Protein AF-A0A2D7RL48-F1 (afdb_monomer_lite)

Structure (mmCIF, N/CA/C/O backbone):
data_AF-A0A2D7RL48-F1
#
_entry.id   AF-A0A2D7RL48-F1
#
loop_
_atom_site.group_PDB
_atom_site.id
_atom_site.type_symbol
_atom_site.label_atom_id
_atom_site.label_alt_id
_atom_site.label_comp_id
_atom_site.label_asym_id
_atom_site.label_entity_id
_atom_site.label_seq_id
_atom_site.pdbx_PDB_ins_code
_atom_site.Cartn_x
_atom_site.Cartn_y
_atom_site.Cartn_z
_atom_site.occupancy
_atom_site.B_iso_or_equiv
_atom_site.auth_seq_id
_atom_site.auth_comp_id
_atom_site.auth_asym_id
_atom_site.auth_atom_id
_atom_site.pdbx_PDB_model_num
ATOM 1 N N . MET A 1 1 ? 18.931 17.984 -64.117 1.00 41.91 1 MET A N 1
ATOM 2 C CA . MET A 1 1 ? 18.298 17.130 -63.090 1.00 41.91 1 MET A CA 1
ATOM 3 C C . MET A 1 1 ? 19.386 16.353 -62.370 1.00 41.91 1 MET A C 1
ATOM 5 O O . MET A 1 1 ? 19.971 15.460 -62.966 1.00 41.91 1 MET A O 1
ATOM 9 N N . ARG A 1 2 ? 19.716 16.733 -61.132 1.00 37.59 2 ARG A N 1
ATOM 10 C CA . ARG A 1 2 ? 20.594 15.953 -60.251 1.00 37.59 2 ARG A CA 1
ATOM 11 C C . ARG A 1 2 ? 19.953 15.957 -58.869 1.00 37.59 2 ARG A C 1
ATOM 13 O O . ARG A 1 2 ? 20.008 16.959 -58.167 1.00 37.59 2 ARG A O 1
ATOM 20 N N . ASN A 1 3 ? 19.263 14.864 -58.562 1.00 42.84 3 ASN A N 1
ATOM 21 C CA . ASN A 1 3 ? 18.633 14.618 -57.273 1.00 42.84 3 ASN A CA 1
ATOM 22 C C . ASN A 1 3 ? 19.726 14.487 -56.209 1.00 42.84 3 ASN A C 1
ATOM 24 O O . ASN A 1 3 ? 20.534 13.563 -56.274 1.00 42.84 3 ASN A O 1
ATOM 28 N N . ILE A 1 4 ? 19.748 15.398 -55.239 1.00 50.38 4 ILE A N 1
ATOM 29 C CA . ILE A 1 4 ? 20.440 15.196 -53.966 1.00 50.38 4 ILE A CA 1
ATOM 30 C C . ILE A 1 4 ? 19.340 14.855 -52.966 1.00 50.38 4 ILE A C 1
ATOM 32 O O . ILE A 1 4 ? 18.703 15.739 -52.401 1.00 50.38 4 ILE A O 1
ATOM 36 N N . PHE A 1 5 ? 19.071 13.559 -52.807 1.00 44.16 5 PHE A N 1
ATOM 37 C CA . PHE A 1 5 ? 18.348 13.063 -51.643 1.00 44.16 5 PHE A CA 1
ATOM 38 C C . PHE A 1 5 ? 19.302 13.187 -50.457 1.00 44.16 5 PHE A C 1
ATOM 40 O O . PHE A 1 5 ? 20.222 12.388 -50.288 1.00 44.16 5 PHE A O 1
ATOM 47 N N . LEU A 1 6 ? 19.122 14.250 -49.680 1.00 43.66 6 LEU A N 1
ATOM 48 C CA . LEU A 1 6 ? 19.771 14.415 -48.391 1.00 43.66 6 LEU A CA 1
ATOM 49 C C . LEU A 1 6 ?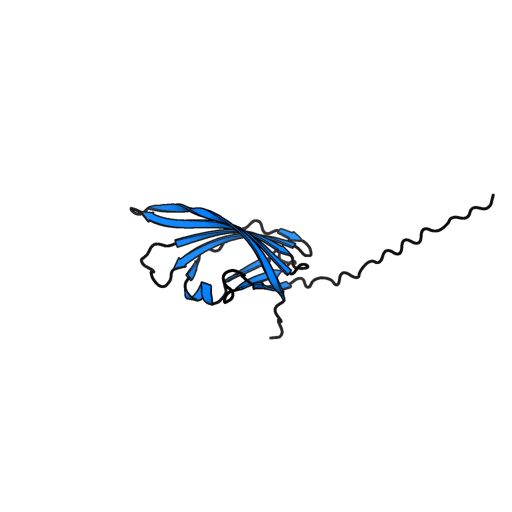 19.085 13.427 -47.443 1.00 43.66 6 LEU A C 1
ATOM 51 O O . LEU A 1 6 ? 17.960 13.648 -47.000 1.00 43.66 6 LEU A O 1
ATOM 55 N N . ALA A 1 7 ? 19.728 12.278 -47.240 1.00 52.53 7 ALA A N 1
ATOM 56 C CA . ALA A 1 7 ? 19.285 11.271 -46.295 1.00 52.53 7 ALA A CA 1
ATOM 57 C C . ALA A 1 7 ? 19.263 11.897 -44.894 1.00 52.53 7 ALA A C 1
ATOM 59 O O . ALA A 1 7 ? 20.302 12.239 -44.329 1.00 52.53 7 ALA A O 1
ATOM 60 N N . PHE A 1 8 ? 18.057 12.076 -44.362 1.00 45.56 8 PHE A N 1
ATOM 61 C CA . PHE A 1 8 ? 17.812 12.370 -42.959 1.00 45.56 8 PHE A CA 1
ATOM 62 C C . PHE A 1 8 ? 18.224 11.131 -42.156 1.00 45.56 8 PHE A C 1
ATOM 64 O O . PHE A 1 8 ? 17.429 10.222 -41.924 1.00 45.56 8 PHE A O 1
ATOM 71 N N . THR A 1 9 ? 19.494 11.055 -41.768 1.00 51.19 9 THR A N 1
ATOM 72 C CA . THR A 1 9 ? 19.952 10.060 -40.800 1.00 51.19 9 THR A CA 1
ATOM 73 C C . THR A 1 9 ? 19.482 10.520 -39.426 1.00 51.19 9 THR A C 1
ATOM 75 O O . THR A 1 9 ? 20.183 11.235 -38.713 1.00 51.19 9 THR A O 1
ATOM 78 N N . VAL A 1 10 ? 18.249 10.156 -39.075 1.00 52.69 10 VAL A N 1
ATOM 79 C CA . VAL A 1 10 ? 17.765 10.236 -37.699 1.00 52.69 10 VAL A CA 1
ATOM 80 C C . VAL A 1 10 ? 18.602 9.245 -36.896 1.00 52.69 10 VAL A C 1
ATOM 82 O O . VAL A 1 10 ? 18.417 8.034 -36.993 1.00 52.69 10 VAL A O 1
ATOM 85 N N . PHE A 1 11 ? 19.559 9.764 -36.130 1.00 44.31 11 PHE A N 1
ATOM 86 C CA . PHE A 1 11 ? 20.186 9.036 -35.033 1.00 44.31 11 PHE A CA 1
ATOM 87 C C . PHE A 1 11 ? 19.098 8.799 -33.981 1.00 44.31 11 PHE A C 1
ATOM 89 O O . PHE A 1 11 ? 18.919 9.582 -33.050 1.00 44.31 11 PHE A O 1
ATOM 96 N N . ALA A 1 12 ? 18.315 7.736 -34.165 1.00 47.66 12 ALA A N 1
ATOM 97 C CA . ALA A 1 12 ? 17.534 7.161 -33.090 1.00 47.66 12 ALA A CA 1
ATOM 98 C C . ALA A 1 12 ? 18.550 6.619 -32.085 1.00 47.66 12 ALA A C 1
ATOM 100 O O . ALA A 1 12 ? 19.078 5.517 -32.232 1.00 47.66 12 ALA A O 1
ATOM 101 N N . ILE A 1 13 ? 18.872 7.436 -31.085 1.00 49.91 13 ILE A N 1
ATOM 102 C CA . ILE A 1 13 ? 19.475 6.962 -29.850 1.00 49.91 13 ILE A CA 1
ATOM 103 C C . ILE A 1 13 ? 18.366 6.145 -29.194 1.00 49.91 13 ILE A C 1
ATOM 105 O O . ILE A 1 13 ? 17.592 6.646 -28.383 1.00 49.91 13 ILE A O 1
ATOM 109 N N . VAL A 1 14 ? 18.221 4.894 -29.630 1.00 50.47 14 VAL A N 1
ATOM 110 C CA . VAL A 1 14 ? 17.505 3.886 -28.865 1.00 50.47 14 VAL A CA 1
ATOM 111 C C . VAL A 1 14 ? 18.378 3.718 -27.635 1.00 50.47 14 VAL A C 1
ATOM 113 O O . VAL A 1 14 ? 19.355 2.972 -27.649 1.00 50.47 14 VAL A O 1
ATOM 116 N N . GLY A 1 15 ? 18.121 4.532 -26.609 1.00 50.91 15 GLY A N 1
ATOM 117 C CA . GLY A 1 15 ? 18.655 4.259 -25.292 1.00 50.91 15 GLY A CA 1
ATOM 118 C C . GLY A 1 15 ? 18.296 2.810 -25.023 1.00 50.91 15 GLY A C 1
ATOM 119 O O . GLY A 1 15 ? 17.120 2.452 -25.091 1.00 50.91 15 GLY A O 1
ATOM 120 N N . CYS A 1 16 ? 19.303 1.956 -24.842 1.00 52.44 16 CYS A N 1
ATOM 121 C CA . CYS A 1 16 ? 19.077 0.609 -24.356 1.00 52.44 16 CYS A CA 1
ATOM 122 C C . CYS A 1 16 ? 18.437 0.768 -22.979 1.00 52.44 16 CYS A C 1
ATOM 124 O O . CYS A 1 16 ? 19.147 0.872 -21.978 1.00 52.44 16 CYS A O 1
ATOM 126 N N . ASN A 1 17 ? 17.105 0.841 -22.927 1.00 58.69 17 ASN A N 1
ATOM 127 C CA . ASN A 1 17 ? 16.368 0.620 -21.703 1.00 58.69 17 ASN A CA 1
ATOM 128 C C . ASN A 1 17 ? 16.694 -0.817 -21.338 1.00 58.69 17 ASN A C 1
ATOM 130 O O . ASN A 1 17 ? 16.189 -1.767 -21.935 1.00 58.69 17 ASN A O 1
ATOM 134 N N . LYS A 1 18 ? 17.657 -0.965 -20.430 1.00 60.56 18 LYS A N 1
ATOM 135 C CA . LYS A 1 18 ? 17.937 -2.234 -19.785 1.00 60.56 18 LYS A CA 1
ATOM 136 C C . LYS A 1 18 ? 16.585 -2.722 -19.273 1.00 60.56 18 LYS A C 1
ATOM 138 O O . LYS A 1 18 ? 15.910 -1.958 -18.582 1.00 60.56 18 LYS A O 1
ATOM 143 N N . SER A 1 19 ? 16.179 -3.924 -19.679 1.00 67.19 19 SER A N 1
ATOM 144 C CA . SER A 1 19 ? 14.934 -4.517 -19.193 1.00 67.19 19 SER A CA 1
ATOM 145 C C . SER A 1 19 ? 14.926 -4.399 -17.676 1.00 67.19 19 SER A C 1
ATOM 147 O O . SER A 1 19 ? 15.915 -4.763 -17.034 1.00 67.19 19 SER A O 1
ATOM 149 N N . LEU A 1 20 ? 13.855 -3.841 -17.114 1.00 77.94 20 LEU A N 1
ATOM 150 C CA . LEU A 1 20 ? 13.647 -3.934 -15.678 1.00 77.94 20 LEU A CA 1
ATOM 151 C C . LEU A 1 20 ? 13.513 -5.418 -15.341 1.00 77.94 20 LEU A C 1
ATOM 153 O O . LEU A 1 20 ? 12.901 -6.173 -16.099 1.00 77.94 20 LEU A O 1
ATOM 157 N N . ASP A 1 21 ? 14.120 -5.836 -14.232 1.00 85.12 21 ASP A N 1
ATOM 158 C CA . ASP A 1 21 ? 13.890 -7.177 -13.702 1.00 85.12 21 ASP A CA 1
ATOM 159 C C . ASP A 1 21 ? 12.380 -7.345 -13.480 1.00 85.12 21 ASP A C 1
ATOM 161 O O . ASP A 1 21 ? 11.755 -6.384 -13.043 1.00 85.12 21 ASP A O 1
ATOM 165 N N . PRO A 1 22 ? 11.756 -8.498 -13.760 1.00 85.88 22 PRO A N 1
ATOM 166 C CA . PRO A 1 22 ? 10.312 -8.662 -13.559 1.00 85.88 22 PRO A CA 1
ATOM 167 C C . PRO A 1 22 ? 9.877 -8.493 -12.099 1.00 85.88 22 PRO A C 1
ATOM 169 O O . PRO A 1 22 ? 8.806 -7.963 -11.813 1.00 85.88 22 PRO A O 1
ATOM 172 N N . ILE A 1 23 ? 10.761 -8.858 -11.165 1.00 90.75 23 ILE A N 1
ATOM 173 C CA . ILE A 1 23 ? 10.534 -8.761 -9.723 1.00 90.75 23 ILE A CA 1
ATOM 174 C C . ILE A 1 23 ? 11.293 -7.562 -9.153 1.00 90.75 23 ILE A C 1
ATOM 176 O O . ILE A 1 23 ? 12.466 -7.352 -9.461 1.00 90.75 23 ILE A O 1
ATOM 180 N N . SER A 1 24 ? 10.649 -6.778 -8.287 1.00 90.88 24 SER A N 1
ATOM 181 C CA . SER A 1 24 ? 11.325 -5.739 -7.500 1.00 90.88 24 SER A CA 1
ATOM 182 C C . SER A 1 24 ? 10.906 -5.751 -6.039 1.00 90.88 24 SER A C 1
ATOM 184 O O . SER A 1 24 ? 9.729 -5.889 -5.731 1.00 90.88 24 SER A O 1
ATOM 186 N N . TYR A 1 25 ? 11.887 -5.532 -5.165 1.00 93.50 25 TYR A N 1
ATOM 187 C CA . TYR A 1 25 ? 11.705 -5.303 -3.735 1.00 93.50 25 TYR A CA 1
ATOM 188 C C . TYR A 1 25 ? 12.109 -3.864 -3.433 1.00 93.50 25 TYR A C 1
ATOM 190 O O . TYR A 1 25 ? 13.263 -3.477 -3.645 1.00 93.50 25 TYR A O 1
ATOM 198 N N . LEU A 1 26 ? 11.151 -3.060 -2.992 1.00 94.19 26 LEU A N 1
ATOM 199 C CA . LEU A 1 26 ? 11.304 -1.635 -2.747 1.00 94.19 26 LEU A CA 1
ATOM 200 C C . LEU A 1 26 ? 11.086 -1.346 -1.266 1.00 94.19 26 LEU A C 1
ATOM 202 O O . LEU A 1 26 ? 10.130 -1.829 -0.669 1.00 94.19 26 LEU A O 1
ATOM 206 N N . ALA A 1 27 ? 11.958 -0.528 -0.686 1.00 94.19 27 ALA A N 1
ATOM 207 C CA . ALA A 1 27 ? 11.775 0.043 0.640 1.00 94.19 27 ALA A CA 1
ATOM 208 C C . ALA A 1 27 ? 11.504 1.542 0.494 1.00 94.19 27 ALA A C 1
ATOM 210 O O . ALA A 1 27 ? 12.387 2.278 0.050 1.00 94.19 27 ALA A O 1
ATOM 211 N N . CYS A 1 28 ? 10.299 1.973 0.846 1.00 93.56 28 CYS A N 1
ATOM 212 C CA . CYS A 1 28 ? 9.795 3.331 0.683 1.00 93.56 28 CYS A CA 1
ATOM 213 C C . CYS A 1 28 ? 9.840 4.078 2.019 1.00 93.56 28 CYS A C 1
ATOM 215 O O . CYS A 1 28 ? 9.306 3.606 3.027 1.00 93.56 28 CYS A O 1
ATOM 217 N N . GLU A 1 29 ? 10.536 5.212 2.033 1.00 87.00 29 GLU A N 1
ATOM 218 C CA . GLU A 1 29 ? 10.761 6.028 3.228 1.00 87.00 29 GLU A CA 1
ATOM 219 C C . GLU A 1 29 ? 9.537 6.896 3.515 1.00 87.00 29 GLU A C 1
ATOM 221 O O . GLU A 1 29 ? 9.012 7.531 2.606 1.00 87.00 29 GLU A O 1
ATOM 226 N N . GLN A 1 30 ? 9.096 6.933 4.775 1.00 79.00 30 GLN A N 1
ATOM 227 C CA . GLN A 1 30 ? 8.015 7.806 5.225 1.00 79.00 30 GLN A CA 1
ATOM 228 C C . GLN A 1 30 ? 8.601 9.057 5.889 1.00 79.00 30 GLN A C 1
ATOM 230 O O . GLN A 1 30 ? 9.191 8.979 6.968 1.00 79.00 30 GLN A O 1
ATOM 235 N N . ASP A 1 31 ? 8.412 10.227 5.278 1.00 68.38 31 ASP A N 1
ATOM 236 C CA . ASP A 1 31 ? 9.002 11.484 5.768 1.00 68.38 31 ASP A CA 1
ATOM 237 C C . ASP A 1 31 ? 8.526 11.864 7.182 1.00 68.38 31 ASP A C 1
ATOM 239 O O . ASP A 1 31 ? 9.298 12.384 7.997 1.00 68.38 31 ASP A O 1
ATOM 243 N N . TYR A 1 32 ? 7.265 11.561 7.501 1.00 65.62 32 TYR A N 1
ATOM 244 C CA . TYR A 1 32 ? 6.639 11.874 8.790 1.00 65.62 32 TYR A CA 1
ATOM 245 C C . TYR A 1 32 ? 6.974 10.864 9.895 1.00 65.62 32 TYR A C 1
ATOM 247 O O . TYR A 1 32 ? 6.923 11.201 11.077 1.00 65.62 32 TYR A O 1
ATOM 255 N N . GLN A 1 33 ? 7.359 9.643 9.524 1.00 64.25 33 GLN A N 1
ATOM 256 C CA . GLN A 1 33 ? 7.736 8.572 10.442 1.00 64.25 33 GLN A CA 1
ATOM 257 C C . GLN A 1 33 ? 9.107 8.032 10.039 1.00 64.25 33 GLN A C 1
ATOM 259 O O . GLN A 1 33 ? 9.243 6.911 9.574 1.00 64.25 33 GLN A O 1
ATOM 264 N N . LYS A 1 34 ? 10.154 8.839 10.256 1.00 59.94 34 LYS A N 1
ATOM 265 C CA . LYS A 1 34 ? 11.539 8.545 9.825 1.00 59.94 34 LYS A CA 1
ATOM 266 C C . LYS A 1 34 ? 12.106 7.197 10.296 1.00 59.94 34 LYS A C 1
ATOM 268 O O . LYS A 1 34 ? 13.115 6.747 9.758 1.00 59.94 34 LYS A O 1
ATOM 273 N N . ALA A 1 35 ? 11.520 6.596 11.331 1.00 61.94 35 ALA A N 1
ATOM 274 C CA . ALA A 1 35 ? 11.914 5.289 11.853 1.00 61.94 35 ALA A CA 1
ATOM 275 C C . ALA A 1 35 ? 11.205 4.113 11.158 1.00 61.94 35 ALA A C 1
ATOM 277 O O . ALA A 1 35 ? 11.541 2.963 11.443 1.00 61.94 35 ALA A O 1
ATOM 278 N N . ASP A 1 36 ? 10.254 4.386 10.264 1.00 79.81 36 ASP A N 1
ATOM 279 C CA . ASP A 1 36 ? 9.410 3.384 9.636 1.00 79.81 36 ASP A CA 1
ATOM 280 C C . ASP A 1 36 ? 9.439 3.444 8.105 1.00 79.81 36 ASP A C 1
ATOM 282 O O . ASP A 1 36 ? 9.831 4.440 7.488 1.00 79.81 36 ASP A O 1
ATOM 286 N N . LYS A 1 37 ? 9.108 2.312 7.486 1.00 89.81 37 LYS A N 1
ATOM 287 C CA . LYS A 1 37 ? 9.163 2.116 6.037 1.00 89.81 37 LYS A CA 1
ATOM 288 C C . LYS A 1 37 ? 7.973 1.305 5.570 1.00 89.81 37 LYS A C 1
ATOM 290 O O . LYS A 1 37 ? 7.509 0.409 6.270 1.00 89.81 37 LYS A O 1
ATOM 295 N N . ILE A 1 38 ? 7.561 1.553 4.335 1.00 93.56 38 ILE A N 1
ATOM 296 C CA . ILE A 1 38 ? 6.674 0.648 3.611 1.00 93.56 38 ILE A CA 1
ATOM 297 C C . ILE A 1 38 ? 7.525 -0.171 2.651 1.00 93.56 38 ILE A C 1
ATOM 299 O O . ILE A 1 38 ? 8.261 0.374 1.831 1.00 93.56 38 ILE A O 1
ATOM 303 N N . TYR A 1 39 ? 7.436 -1.487 2.760 1.00 94.56 39 TYR A N 1
ATOM 304 C CA . TYR A 1 39 ? 8.081 -2.417 1.850 1.00 94.56 39 TYR A CA 1
ATOM 305 C C . TYR A 1 39 ? 7.077 -2.866 0.799 1.00 94.56 39 TYR A C 1
ATOM 307 O O . TYR A 1 39 ? 5.960 -3.261 1.132 1.00 94.56 39 TYR A O 1
ATOM 315 N N . VAL A 1 40 ? 7.482 -2.815 -0.465 1.00 96.19 40 VAL A N 1
ATOM 316 C CA . VAL A 1 40 ? 6.659 -3.244 -1.592 1.00 96.19 40 VAL A CA 1
ATOM 317 C C . VAL A 1 40 ? 7.414 -4.283 -2.398 1.00 96.19 40 VAL A C 1
ATOM 319 O O . VAL A 1 40 ? 8.539 -4.044 -2.837 1.00 96.19 40 VAL A O 1
ATOM 322 N N . MET A 1 41 ? 6.782 -5.429 -2.617 1.00 95.38 41 MET A N 1
ATOM 323 C CA . MET A 1 41 ? 7.236 -6.425 -3.577 1.00 95.38 41 MET A CA 1
ATOM 324 C C . MET A 1 41 ? 6.292 -6.415 -4.771 1.00 95.38 41 MET A C 1
ATOM 326 O O . MET A 1 41 ? 5.079 -6.435 -4.584 1.00 95.38 41 MET A O 1
ATOM 330 N N . THR A 1 42 ? 6.842 -6.376 -5.980 1.00 94.44 42 THR A N 1
ATOM 331 C CA . THR A 1 42 ? 6.066 -6.495 -7.216 1.00 94.44 42 THR A CA 1
ATOM 332 C C . THR A 1 42 ? 6.658 -7.556 -8.135 1.00 94.44 42 THR A C 1
ATOM 334 O O . THR A 1 42 ? 7.877 -7.743 -8.150 1.00 94.44 42 THR A O 1
ATOM 337 N N . ASP A 1 43 ? 5.803 -8.234 -8.901 1.00 93.75 43 ASP A N 1
ATOM 338 C CA . ASP A 1 43 ? 6.158 -9.247 -9.905 1.00 93.75 43 ASP A CA 1
ATOM 339 C C . ASP A 1 43 ? 5.295 -9.037 -11.161 1.00 93.75 43 ASP A C 1
ATOM 341 O O . ASP A 1 43 ? 4.086 -9.290 -11.142 1.00 93.75 43 ASP A O 1
ATOM 345 N N . THR A 1 44 ? 5.903 -8.499 -12.230 1.00 90.94 44 THR A N 1
ATOM 346 C CA . THR A 1 44 ? 5.179 -8.105 -13.457 1.00 90.94 44 THR A CA 1
ATOM 347 C C . THR A 1 44 ? 4.658 -9.284 -14.246 1.00 90.94 44 THR A C 1
ATOM 349 O O . THR A 1 44 ? 3.669 -9.147 -14.953 1.00 90.94 44 THR A O 1
ATOM 352 N N . ASP A 1 45 ? 5.296 -10.445 -14.119 1.00 90.94 45 ASP A N 1
ATOM 353 C CA . ASP A 1 45 ? 4.905 -11.628 -14.883 1.00 90.94 45 ASP A CA 1
ATOM 354 C C . ASP A 1 45 ? 3.633 -12.269 -14.310 1.00 90.94 45 ASP A C 1
ATOM 356 O O . ASP A 1 45 ? 2.982 -13.073 -14.979 1.00 90.94 45 ASP A O 1
ATOM 360 N N . LYS A 1 46 ? 3.289 -11.933 -13.060 1.00 92.12 46 LYS A N 1
ATOM 361 C CA . LYS A 1 46 ? 2.152 -12.503 -12.327 1.00 92.12 46 LYS A CA 1
ATOM 362 C C . LYS A 1 46 ? 1.085 -11.489 -11.935 1.00 92.12 46 LYS A C 1
ATOM 364 O O . LYS A 1 46 ? 0.161 -11.875 -11.225 1.00 92.12 46 LYS A O 1
ATOM 369 N N . ASP A 1 47 ? 1.233 -10.224 -12.330 1.00 91.94 47 ASP A N 1
ATOM 370 C CA . ASP A 1 47 ? 0.384 -9.124 -11.857 1.00 91.94 47 ASP A CA 1
ATOM 371 C C . ASP A 1 47 ? 0.237 -9.131 -10.327 1.00 91.94 47 ASP A C 1
ATOM 373 O O . ASP A 1 47 ? -0.856 -9.013 -9.771 1.00 91.94 47 ASP A O 1
ATOM 377 N N . PHE A 1 48 ? 1.356 -9.342 -9.629 1.00 94.12 48 PHE A N 1
ATOM 378 C CA . PHE A 1 48 ? 1.363 -9.531 -8.185 1.00 94.12 48 PHE A CA 1
ATOM 379 C C . PHE A 1 48 ? 2.044 -8.366 -7.475 1.00 94.12 48 PHE A C 1
ATOM 381 O O . PHE A 1 48 ? 3.117 -7.907 -7.873 1.00 94.12 48 PHE A O 1
ATOM 388 N N . VAL A 1 49 ? 1.427 -7.928 -6.379 1.00 95.38 49 VAL A N 1
ATOM 389 C CA . VAL A 1 49 ? 1.956 -6.914 -5.473 1.00 95.38 49 VAL A CA 1
ATOM 390 C C . VAL A 1 49 ? 1.700 -7.323 -4.029 1.00 95.38 49 VAL A C 1
ATOM 392 O O . VAL A 1 49 ? 0.656 -7.880 -3.698 1.00 95.38 49 VAL A O 1
ATOM 395 N N . MET A 1 50 ? 2.659 -7.024 -3.162 1.00 95.88 50 MET A N 1
ATOM 396 C CA . MET A 1 50 ? 2.538 -7.186 -1.722 1.00 95.88 50 MET A CA 1
ATOM 397 C C . MET A 1 50 ? 3.094 -5.949 -1.028 1.00 95.88 50 MET A C 1
ATOM 399 O O . MET A 1 50 ? 4.135 -5.420 -1.418 1.00 95.88 50 MET A O 1
ATOM 403 N N . VAL A 1 51 ? 2.401 -5.518 0.019 1.00 96.12 51 VAL A N 1
ATOM 404 C CA . VAL A 1 51 ? 2.741 -4.360 0.847 1.00 96.12 51 VAL A CA 1
ATOM 405 C C . VAL A 1 51 ? 2.957 -4.845 2.271 1.00 96.12 51 VAL A C 1
ATOM 407 O O . VAL A 1 51 ? 2.154 -5.611 2.798 1.00 96.12 51 VAL A O 1
ATOM 410 N N . GLN A 1 52 ? 4.032 -4.385 2.899 1.00 93.88 52 GLN A N 1
ATOM 411 C CA . GLN A 1 52 ? 4.333 -4.660 4.294 1.00 93.88 52 GLN A CA 1
ATOM 412 C C . GLN A 1 52 ? 4.738 -3.369 5.005 1.00 93.88 52 GLN A C 1
ATOM 414 O O . GLN A 1 52 ? 5.588 -2.620 4.525 1.00 93.88 52 GLN A O 1
ATOM 419 N N . PHE A 1 53 ? 4.151 -3.130 6.174 1.00 91.50 53 PHE A N 1
ATOM 420 C CA . PHE A 1 53 ? 4.548 -2.037 7.058 1.00 91.50 53 PHE A CA 1
ATOM 421 C C . PHE A 1 53 ? 5.759 -2.444 7.895 1.00 91.50 53 PHE A C 1
ATOM 423 O O . PHE A 1 53 ? 5.920 -3.617 8.249 1.00 91.50 53 PHE A O 1
ATOM 430 N N . GLY A 1 54 ? 6.634 -1.487 8.182 1.00 89.25 54 GLY A N 1
ATOM 431 C CA . GLY A 1 54 ? 7.842 -1.733 8.945 1.00 89.25 54 GLY A CA 1
ATOM 432 C C . GLY A 1 54 ? 7.593 -1.905 10.442 1.00 89.25 54 GLY A C 1
ATOM 433 O O . GLY A 1 54 ? 6.471 -1.914 10.952 1.00 89.25 54 GLY A O 1
ATOM 434 N N . ASN A 1 55 ? 8.693 -2.141 11.156 1.00 86.06 55 ASN A N 1
ATOM 435 C CA . ASN A 1 55 ? 8.649 -2.673 12.515 1.00 86.06 55 ASN A CA 1
ATOM 436 C C . ASN A 1 55 ? 8.025 -1.713 13.530 1.00 86.06 55 ASN A C 1
ATOM 438 O O . ASN A 1 55 ? 7.485 -2.195 14.519 1.00 86.06 55 ASN A O 1
ATOM 442 N N . ALA A 1 56 ? 8.117 -0.396 13.325 1.00 86.38 56 ALA A N 1
ATOM 443 C CA . ALA A 1 56 ? 7.573 0.568 14.279 1.00 86.38 56 ALA A CA 1
ATOM 444 C C . ALA A 1 56 ? 6.039 0.519 14.272 1.00 86.38 56 ALA A C 1
ATOM 446 O O . ALA A 1 56 ? 5.433 0.266 15.312 1.00 86.38 56 ALA A O 1
ATOM 447 N N . PHE A 1 57 ? 5.416 0.616 13.095 1.00 86.94 57 PHE A N 1
ATOM 448 C CA . PHE A 1 57 ? 3.980 0.430 12.930 1.00 86.94 57 PHE A CA 1
ATOM 449 C C . PHE A 1 57 ? 3.542 -0.950 13.421 1.00 86.94 57 PHE A C 1
ATOM 451 O O . PHE A 1 57 ? 2.621 -1.059 14.226 1.00 86.94 57 PHE A O 1
ATOM 458 N N . MET A 1 58 ? 4.243 -2.010 13.012 1.00 88.81 58 MET A N 1
ATOM 459 C CA . MET A 1 58 ? 3.893 -3.376 13.414 1.00 88.81 58 MET A CA 1
ATOM 460 C C . MET A 1 58 ? 4.131 -3.661 14.905 1.00 88.81 58 MET A C 1
ATOM 462 O O . MET A 1 58 ? 3.622 -4.661 15.412 1.00 88.81 58 MET A O 1
ATOM 466 N N . ALA A 1 59 ? 4.886 -2.835 15.634 1.00 88.94 59 ALA A N 1
ATOM 467 C CA . ALA A 1 59 ? 5.032 -2.965 17.085 1.00 88.94 59 ALA A CA 1
ATOM 468 C C . ALA A 1 59 ? 3.779 -2.480 17.827 1.00 88.94 59 ALA A C 1
ATOM 470 O O . ALA A 1 59 ? 3.405 -3.069 18.839 1.00 88.94 59 ALA A O 1
ATOM 471 N N . GLU A 1 60 ? 3.116 -1.453 17.299 1.00 86.75 60 GLU A N 1
ATOM 472 C CA . GLU A 1 60 ? 1.944 -0.820 17.911 1.00 86.75 60 GLU A CA 1
ATOM 473 C C . GLU A 1 60 ? 0.620 -1.368 17.369 1.00 86.75 60 GLU A C 1
ATOM 475 O O . GLU A 1 60 ? -0.379 -1.401 18.090 1.00 86.75 60 GLU A O 1
ATOM 480 N N . TRP A 1 61 ? 0.614 -1.823 16.116 1.00 88.12 61 TRP A N 1
ATOM 481 C CA . TRP A 1 61 ? -0.588 -2.198 15.381 1.00 88.12 61 TRP A CA 1
ATOM 482 C C . TRP A 1 61 ? -0.541 -3.652 14.920 1.00 88.12 61 TRP A C 1
ATOM 484 O O . TRP A 1 61 ? 0.500 -4.199 14.549 1.00 88.12 61 TRP A O 1
ATOM 494 N N . GLU A 1 62 ? -1.700 -4.294 14.948 1.00 89.88 62 GLU A N 1
ATOM 495 C CA . GLU A 1 62 ? -1.955 -5.584 14.322 1.00 89.88 62 GLU A CA 1
ATOM 496 C C . GLU A 1 62 ? -2.813 -5.373 13.075 1.00 89.88 62 GLU A C 1
ATOM 498 O O . GLU A 1 62 ? -3.862 -4.737 13.154 1.00 89.88 62 GLU A O 1
ATOM 503 N N . LEU A 1 63 ? -2.350 -5.886 11.932 1.00 90.12 63 LEU A N 1
ATOM 504 C CA . LEU A 1 63 ? -3.026 -5.777 10.640 1.00 90.12 63 LEU A CA 1
ATOM 505 C C . LEU A 1 63 ? -3.823 -7.039 10.325 1.00 90.12 63 LEU A C 1
ATOM 507 O O . LEU A 1 63 ? -3.320 -8.148 10.498 1.00 90.12 63 LEU A O 1
ATOM 511 N N . PHE A 1 64 ? -5.027 -6.861 9.797 1.00 89.50 64 PHE A N 1
ATOM 512 C CA . PHE A 1 64 ? -5.917 -7.937 9.370 1.00 89.50 64 PHE A CA 1
ATOM 513 C C . PHE A 1 64 ? -6.858 -7.449 8.260 1.00 89.50 64 PHE A C 1
ATOM 515 O O . PHE A 1 64 ? -6.809 -6.285 7.860 1.00 89.50 64 PHE A O 1
ATOM 522 N N . ASP A 1 65 ? -7.668 -8.364 7.719 1.00 91.69 65 ASP A N 1
ATOM 523 C CA . ASP A 1 65 ? -8.592 -8.113 6.601 1.00 91.69 65 ASP A CA 1
ATOM 524 C C . ASP A 1 65 ? -7.928 -7.411 5.408 1.00 91.69 65 ASP A C 1
ATOM 526 O O . ASP A 1 65 ? -8.473 -6.490 4.805 1.00 91.69 65 ASP A O 1
ATOM 530 N N . ILE A 1 66 ? -6.708 -7.843 5.084 1.00 94.50 66 ILE A N 1
ATOM 531 C CA . ILE A 1 66 ? -5.925 -7.271 3.995 1.00 94.50 66 ILE A CA 1
ATOM 532 C C . ILE A 1 66 ? -6.491 -7.747 2.656 1.00 94.50 66 ILE A C 1
ATOM 534 O O . ILE A 1 66 ? -6.562 -8.951 2.395 1.00 94.50 66 ILE A O 1
ATOM 538 N N . VAL A 1 67 ? -6.840 -6.803 1.784 1.00 96.25 67 VAL A N 1
ATOM 539 C CA . VAL A 1 67 ? -7.409 -7.069 0.462 1.00 96.25 67 VAL A CA 1
ATOM 540 C C . VAL A 1 67 ? -6.669 -6.268 -0.604 1.00 96.25 67 VAL A C 1
ATOM 542 O O . VAL A 1 67 ? -6.511 -5.053 -0.508 1.00 96.25 67 VAL A O 1
ATOM 545 N N . TYR A 1 68 ? -6.275 -6.965 -1.669 1.00 96.56 68 TYR A N 1
ATOM 546 C CA . TYR A 1 68 ? -5.774 -6.367 -2.902 1.00 96.56 68 TYR A CA 1
ATOM 547 C C . TYR A 1 68 ? -6.848 -6.474 -3.980 1.00 96.56 68 TYR A C 1
ATOM 549 O O . TYR A 1 68 ? -7.450 -7.534 -4.161 1.00 96.56 68 TYR A O 1
ATOM 557 N N . SER A 1 69 ? -7.096 -5.393 -4.712 1.00 96.75 69 SER A N 1
ATOM 558 C CA . SER A 1 69 ? -8.031 -5.405 -5.844 1.00 96.75 69 SER A CA 1
ATOM 559 C C . SER A 1 69 ? -7.574 -4.468 -6.958 1.00 96.75 69 SER A C 1
ATOM 561 O O . SER A 1 69 ? -6.657 -3.675 -6.766 1.00 96.75 69 SER A O 1
ATOM 563 N N . ASN A 1 70 ? -8.188 -4.584 -8.141 1.00 95.81 70 ASN A N 1
ATOM 564 C CA . ASN A 1 70 ? -7.885 -3.749 -9.311 1.00 95.81 70 ASN A CA 1
ATOM 565 C C . ASN A 1 70 ? -6.386 -3.676 -9.656 1.00 95.81 70 ASN A C 1
ATOM 567 O O . ASN A 1 70 ? -5.888 -2.627 -10.062 1.00 95.81 70 ASN A O 1
ATOM 571 N N . VAL A 1 71 ? -5.668 -4.790 -9.480 1.00 95.88 71 VAL A N 1
ATOM 572 C CA . VAL A 1 71 ? -4.245 -4.860 -9.814 1.00 95.88 71 VAL A CA 1
ATOM 573 C C . VAL A 1 71 ? -4.092 -4.785 -11.329 1.00 95.88 71 VAL A C 1
ATOM 575 O O . VAL A 1 71 ? -4.727 -5.538 -12.068 1.00 95.88 71 VAL A O 1
ATOM 578 N N . SER A 1 72 ? -3.273 -3.848 -11.788 1.00 94.38 72 SER A N 1
ATOM 579 C CA . SER A 1 72 ? -2.929 -3.684 -13.195 1.00 94.38 72 SER A CA 1
ATOM 580 C C . SER A 1 72 ? -1.464 -3.312 -13.338 1.00 94.38 72 SER A C 1
ATOM 582 O O . SER A 1 72 ? -0.921 -2.543 -12.539 1.00 94.38 72 SER A O 1
ATOM 584 N N . THR A 1 73 ? -0.838 -3.852 -14.377 1.00 92.56 73 THR A N 1
ATOM 585 C CA . THR A 1 73 ? 0.610 -3.787 -14.527 1.00 92.56 73 THR A CA 1
ATOM 586 C C . THR A 1 73 ? 1.002 -3.379 -15.938 1.00 92.56 73 THR A C 1
ATOM 588 O O . THR A 1 73 ? 0.404 -3.806 -16.925 1.00 92.56 73 THR A O 1
ATOM 591 N N . SER A 1 74 ? 2.036 -2.551 -16.029 1.00 89.38 74 SER A N 1
ATOM 592 C CA . SER A 1 74 ? 2.841 -2.333 -17.229 1.00 89.38 74 SER A CA 1
ATOM 593 C C . SER A 1 74 ? 4.316 -2.599 -16.915 1.00 89.38 74 SER A C 1
ATOM 595 O O . SER A 1 74 ? 4.672 -2.876 -15.771 1.00 89.38 74 SER A O 1
ATOM 597 N N . ASP A 1 75 ? 5.197 -2.468 -17.909 1.00 82.12 75 ASP A N 1
ATOM 598 C CA . ASP A 1 75 ? 6.636 -2.746 -17.773 1.00 82.12 75 ASP A CA 1
ATOM 599 C C . ASP A 1 75 ? 7.290 -2.109 -16.526 1.00 82.12 75 ASP A C 1
ATOM 601 O O . ASP A 1 75 ? 8.177 -2.697 -15.900 1.00 82.12 75 ASP A O 1
ATOM 605 N N . TYR A 1 76 ? 6.855 -0.904 -16.144 1.00 87.62 76 TYR A N 1
ATOM 606 C CA . TYR A 1 76 ? 7.434 -0.145 -15.033 1.00 87.62 76 TYR A CA 1
ATOM 607 C C . TYR A 1 76 ? 6.420 0.348 -13.997 1.00 87.62 76 TYR A C 1
ATOM 609 O O . TYR A 1 76 ? 6.851 0.835 -12.955 1.00 87.62 76 TYR A O 1
ATOM 617 N N . LEU A 1 77 ? 5.112 0.234 -14.244 1.00 93.62 77 LEU A N 1
ATOM 618 C CA . LEU A 1 77 ? 4.078 0.795 -13.374 1.00 93.62 77 LEU A CA 1
ATOM 619 C C . LEU A 1 77 ? 3.137 -0.299 -12.879 1.00 93.62 77 LEU A C 1
ATOM 621 O O . LEU A 1 77 ? 2.534 -1.009 -13.679 1.00 93.62 77 LEU A O 1
ATOM 625 N N . PHE A 1 78 ? 2.967 -0.381 -11.563 1.00 95.88 78 PHE A N 1
ATOM 626 C CA . PHE A 1 78 ? 1.883 -1.136 -10.938 1.00 95.88 78 PHE A CA 1
ATOM 627 C C . PHE A 1 78 ? 0.843 -0.177 -10.405 1.00 95.88 78 PHE A C 1
ATOM 629 O O . PHE A 1 78 ? 1.199 0.808 -9.762 1.00 95.88 78 PHE A O 1
ATOM 636 N N . LYS A 1 79 ? -0.429 -0.503 -10.608 1.00 97.50 79 LYS A N 1
ATOM 637 C CA . LYS A 1 79 ? -1.545 0.157 -9.934 1.00 97.50 79 LYS A CA 1
ATOM 638 C C . LYS A 1 79 ? -2.382 -0.877 -9.218 1.00 97.50 79 LYS A C 1
ATOM 640 O O . LYS A 1 79 ? -2.608 -1.953 -9.770 1.00 97.50 79 LYS A O 1
ATOM 645 N N . PHE A 1 80 ? -2.820 -0.567 -8.010 1.00 97.94 80 PHE A N 1
ATOM 646 C CA . PHE A 1 80 ? -3.632 -1.477 -7.218 1.00 97.94 80 PHE A CA 1
ATOM 647 C C . PHE A 1 80 ? -4.387 -0.728 -6.134 1.00 97.94 80 PHE A C 1
ATOM 649 O O . PHE A 1 80 ? -3.920 0.272 -5.593 1.00 97.94 80 PHE A O 1
ATOM 656 N N . ASN A 1 81 ? -5.522 -1.297 -5.758 1.00 98.00 81 ASN A N 1
ATOM 657 C CA . ASN A 1 81 ? -6.197 -0.939 -4.532 1.00 98.00 81 ASN A CA 1
ATOM 658 C C . ASN A 1 81 ? -5.671 -1.809 -3.395 1.00 98.00 81 ASN A C 1
ATOM 660 O O . ASN A 1 81 ? -5.563 -3.031 -3.543 1.00 98.00 81 ASN A O 1
ATOM 664 N N . TYR A 1 82 ? -5.406 -1.187 -2.254 1.00 97.44 82 TYR A N 1
ATOM 665 C CA . TYR A 1 82 ? -4.986 -1.862 -1.034 1.00 97.44 82 TYR A CA 1
ATOM 666 C C . TYR A 1 82 ? -5.876 -1.440 0.125 1.00 97.44 82 TYR A C 1
ATOM 668 O O . TYR A 1 82 ? -5.890 -0.276 0.519 1.00 97.44 82 TYR A O 1
ATOM 676 N N . GLU A 1 83 ? -6.630 -2.393 0.656 1.00 95.50 83 GLU A N 1
ATOM 677 C CA . GLU A 1 83 ? -7.488 -2.204 1.816 1.00 95.50 83 GLU A CA 1
ATOM 678 C C . GLU A 1 83 ? -6.964 -3.042 2.973 1.00 95.50 83 GLU A C 1
ATOM 680 O O . GLU A 1 83 ? -6.525 -4.176 2.783 1.00 95.50 83 GLU A O 1
ATOM 685 N N . PHE A 1 84 ? -6.984 -2.478 4.173 1.00 93.75 84 PHE A N 1
ATOM 686 C CA . PHE A 1 84 ? -6.595 -3.197 5.374 1.00 93.75 84 PHE A CA 1
ATOM 687 C C . PHE A 1 84 ? -7.273 -2.618 6.603 1.00 93.75 84 PHE A C 1
ATOM 689 O O . PHE A 1 84 ? -7.625 -1.436 6.653 1.00 93.75 84 PHE A O 1
ATOM 696 N N . THR A 1 85 ? -7.363 -3.447 7.631 1.00 91.00 85 THR A N 1
ATOM 697 C CA . THR A 1 85 ? -7.784 -3.036 8.961 1.00 91.00 85 THR A CA 1
ATOM 698 C C . THR A 1 85 ? -6.602 -3.152 9.918 1.00 91.00 85 THR A C 1
ATOM 700 O O . THR A 1 85 ? -5.783 -4.063 9.808 1.00 91.00 85 THR A O 1
ATOM 703 N N . ALA A 1 86 ? -6.483 -2.213 10.851 1.00 89.62 86 ALA A N 1
ATOM 704 C CA . ALA A 1 86 ? -5.472 -2.217 11.893 1.00 89.62 86 ALA A CA 1
ATOM 705 C C . ALA A 1 86 ? -6.111 -2.009 13.265 1.00 89.62 86 ALA A C 1
ATOM 707 O O . ALA A 1 86 ? -6.947 -1.122 13.440 1.00 89.62 86 ALA A O 1
ATOM 708 N N . LYS A 1 87 ? -5.664 -2.775 14.257 1.00 87.62 87 LYS A N 1
ATOM 709 C CA . LYS A 1 87 ? -6.069 -2.635 15.658 1.00 87.62 87 LYS A CA 1
ATOM 710 C C . LYS A 1 87 ? -4.856 -2.333 16.524 1.00 87.62 87 LYS A C 1
ATOM 712 O O . LYS A 1 87 ? -3.790 -2.915 16.322 1.00 87.62 87 LYS A O 1
ATOM 717 N N . GLN A 1 88 ? -5.012 -1.418 17.474 1.00 86.06 88 GLN A N 1
ATOM 718 C CA . GLN A 1 88 ? -3.932 -1.076 18.393 1.00 86.06 88 GLN A CA 1
ATOM 719 C C . GLN A 1 88 ? -3.709 -2.209 19.405 1.00 86.06 88 GLN A C 1
ATOM 721 O O . GLN A 1 88 ? -4.657 -2.723 19.998 1.00 86.06 88 GLN A O 1
ATOM 726 N N . LYS A 1 89 ? -2.448 -2.593 19.619 1.00 86.31 89 LYS A N 1
ATOM 727 C CA . LYS A 1 89 ? -2.071 -3.713 20.497 1.00 86.31 89 LYS A CA 1
ATOM 728 C C . LYS A 1 89 ? -2.138 -3.380 21.983 1.00 86.31 89 LYS A C 1
ATOM 730 O O . LYS A 1 89 ? -2.453 -4.256 22.778 1.00 86.31 89 LYS A O 1
ATOM 735 N N . GLU A 1 90 ? -1.808 -2.143 22.359 1.00 81.25 90 GLU A N 1
ATOM 736 C CA . GLU A 1 90 ? -1.743 -1.713 23.768 1.00 81.25 90 GLU A CA 1
ATOM 737 C C . GLU A 1 90 ? -3.124 -1.709 24.438 1.00 81.25 90 GLU A C 1
ATOM 739 O O . GLU A 1 90 ? -3.244 -2.025 25.620 1.00 81.25 90 GLU A O 1
ATOM 744 N N . TYR A 1 91 ? -4.171 -1.422 23.665 1.00 71.06 91 TYR A N 1
ATOM 745 C CA . TYR A 1 91 ? -5.546 -1.351 24.143 1.00 71.06 91 TYR A CA 1
ATOM 746 C C . TYR A 1 91 ? -6.431 -2.293 23.319 1.00 71.06 91 TYR A C 1
ATOM 748 O O . TYR A 1 91 ? -7.242 -1.827 22.524 1.00 71.06 91 TYR A O 1
ATOM 756 N N . PRO A 1 92 ? -6.299 -3.621 23.482 1.00 62.66 92 PRO A N 1
ATOM 757 C CA . PRO A 1 92 ? -7.056 -4.578 22.678 1.00 62.66 92 PRO A CA 1
ATOM 758 C C . PRO A 1 92 ? -8.566 -4.506 22.950 1.00 62.66 92 PRO A C 1
ATOM 760 O O . PRO A 1 92 ? -9.354 -4.905 22.096 1.00 62.66 92 PRO A O 1
ATOM 763 N N . ASP A 1 93 ? -8.962 -3.983 24.110 1.00 63.00 93 ASP A N 1
ATOM 764 C CA . ASP A 1 93 ? -10.361 -3.762 24.484 1.00 63.00 93 ASP A CA 1
ATOM 765 C C . ASP A 1 93 ? -10.856 -2.365 24.080 1.00 63.00 93 ASP A C 1
ATOM 767 O O . ASP A 1 93 ? -12.058 -2.112 24.083 1.00 63.00 93 ASP A O 1
ATOM 771 N N . ALA A 1 94 ? -9.948 -1.447 23.721 1.00 58.03 94 ALA A N 1
ATOM 772 C CA . ALA A 1 94 ? -10.346 -0.224 23.050 1.00 58.03 94 ALA A CA 1
ATOM 773 C C . ALA A 1 94 ? -10.600 -0.578 21.587 1.00 58.03 94 ALA A C 1
ATOM 775 O O . ALA A 1 94 ? -9.708 -0.991 20.849 1.00 58.03 94 ALA A O 1
ATOM 776 N N . GLU A 1 95 ? -11.834 -0.391 21.155 1.00 58.84 95 GLU A N 1
ATOM 777 C CA . GLU A 1 95 ? -12.301 -0.614 19.789 1.00 58.84 95 GLU A CA 1
ATOM 778 C C . GLU A 1 95 ? -11.714 0.398 18.793 1.00 58.84 95 GLU A C 1
ATOM 780 O O . GLU A 1 95 ? -12.368 0.771 17.831 1.00 58.84 95 GLU A O 1
ATOM 785 N N . ILE A 1 96 ? -10.500 0.912 19.006 1.00 61.88 96 ILE A N 1
ATOM 786 C CA . ILE A 1 96 ? -9.860 1.811 18.050 1.00 61.88 96 ILE A CA 1
ATOM 787 C C . ILE A 1 96 ? -9.306 0.947 16.924 1.00 61.88 96 ILE A C 1
ATOM 789 O O . ILE A 1 96 ? -8.141 0.539 16.899 1.00 61.88 96 ILE A O 1
ATOM 793 N N . VAL A 1 97 ? -10.204 0.656 15.994 1.00 74.88 97 VAL A N 1
ATOM 794 C CA . VAL A 1 97 ? -9.923 -0.027 14.748 1.00 74.88 97 VAL A CA 1
ATOM 795 C C . VAL A 1 97 ? -9.817 1.035 13.660 1.00 74.88 97 VAL A C 1
ATOM 797 O O . VAL A 1 97 ? -10.683 1.892 13.499 1.00 74.88 97 VAL A O 1
ATOM 800 N N . TYR A 1 98 ? -8.716 1.018 12.926 1.00 82.94 98 TYR A N 1
ATOM 801 C CA . TYR A 1 98 ? -8.495 1.861 11.761 1.00 82.94 98 TYR A CA 1
ATOM 802 C C . TYR A 1 98 ? -8.717 1.020 10.508 1.00 82.94 98 TYR A C 1
ATOM 804 O O . TYR A 1 98 ? -8.142 -0.056 10.391 1.00 82.94 98 TYR A O 1
ATOM 812 N N . LYS A 1 99 ? -9.497 1.531 9.557 1.00 90.19 99 LYS A N 1
ATOM 813 C CA . LYS A 1 99 ? -9.579 0.985 8.204 1.00 90.19 99 LYS A CA 1
ATOM 814 C C . LYS A 1 99 ? -8.891 1.913 7.210 1.00 90.19 99 LYS A C 1
ATOM 816 O O . LYS A 1 99 ? -9.186 3.110 7.149 1.00 90.19 99 LYS A O 1
ATOM 821 N N . GLY A 1 100 ? -7.941 1.360 6.467 1.00 92.00 100 GLY A N 1
ATOM 822 C CA . GLY A 1 100 ? -7.169 2.039 5.437 1.00 92.00 100 GLY A CA 1
ATOM 823 C C . GLY A 1 100 ? -7.570 1.563 4.057 1.00 92.00 100 GLY A C 1
ATOM 824 O O . GLY A 1 100 ? -7.706 0.365 3.835 1.00 92.00 100 GLY A O 1
ATOM 825 N N . TYR A 1 101 ? -7.728 2.502 3.134 1.00 94.88 101 TYR A N 1
ATOM 826 C CA . TYR A 1 101 ? -7.906 2.229 1.714 1.00 94.88 101 TYR A CA 1
ATOM 827 C C . TYR A 1 101 ? -6.930 3.082 0.914 1.00 94.88 101 TYR A C 1
ATOM 829 O O . TYR A 1 101 ? -6.914 4.301 1.090 1.00 94.88 101 TYR A O 1
ATOM 837 N N . TRP A 1 102 ? -6.144 2.465 0.036 1.00 96.75 102 TRP A N 1
ATOM 838 C CA . TRP A 1 102 ? -5.209 3.133 -0.867 1.00 96.75 102 TRP A CA 1
ATOM 839 C C . TRP A 1 102 ? -5.568 2.826 -2.315 1.00 96.75 102 TRP A C 1
ATOM 841 O O . TRP A 1 102 ? -5.709 1.658 -2.668 1.00 96.75 102 TRP A O 1
ATOM 851 N N . ASP A 1 103 ? -5.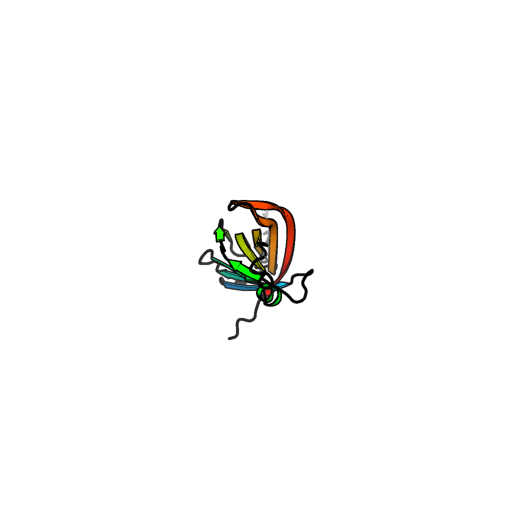639 3.862 -3.145 1.00 97.62 103 ASP A N 1
ATOM 852 C CA . ASP A 1 103 ? -5.404 3.764 -4.586 1.00 97.62 103 ASP A CA 1
ATOM 853 C C . ASP A 1 103 ? -3.913 4.055 -4.810 1.00 97.62 103 ASP A C 1
ATOM 855 O O . ASP A 1 103 ? -3.440 5.176 -4.585 1.00 97.62 103 ASP A O 1
ATOM 859 N N . ALA A 1 104 ? -3.142 3.003 -5.087 1.00 97.56 104 ALA A N 1
ATOM 860 C CA . ALA A 1 104 ? -1.689 3.030 -5.032 1.00 97.56 104 ALA A CA 1
ATOM 861 C C . ALA A 1 104 ? -1.058 2.833 -6.411 1.00 97.56 104 ALA A C 1
ATOM 863 O O . ALA A 1 104 ? -1.478 1.978 -7.194 1.00 97.56 104 ALA A O 1
ATOM 864 N N . GLU A 1 105 ? 0.017 3.578 -6.669 1.00 97.75 105 GLU A N 1
ATOM 865 C CA . GLU A 1 105 ? 0.839 3.450 -7.870 1.00 97.75 105 GLU A CA 1
ATOM 866 C C . GLU A 1 105 ? 2.309 3.246 -7.490 1.00 97.75 105 GLU A C 1
ATOM 868 O O . GLU A 1 105 ? 2.892 4.054 -6.767 1.00 97.75 105 GLU A O 1
ATOM 873 N N . VAL A 1 106 ? 2.927 2.180 -7.996 1.00 96.88 106 VAL A N 1
ATOM 874 C CA . VAL A 1 106 ? 4.356 1.901 -7.809 1.00 96.88 106 VAL A CA 1
ATOM 875 C C . VAL A 1 106 ? 5.065 2.080 -9.139 1.00 96.88 106 VAL A C 1
ATOM 877 O O . VAL A 1 106 ? 4.898 1.264 -10.049 1.00 96.88 106 VAL A O 1
ATOM 880 N N . ASP A 1 107 ? 5.877 3.130 -9.239 1.00 95.31 107 ASP A N 1
ATOM 881 C CA . ASP A 1 107 ? 6.754 3.354 -10.384 1.00 95.31 107 ASP A CA 1
ATOM 882 C C . ASP A 1 107 ? 8.134 2.760 -10.088 1.00 95.31 107 ASP A C 1
ATOM 884 O O . ASP A 1 107 ? 8.889 3.216 -9.227 1.00 95.31 107 ASP A O 1
ATOM 888 N N . ARG A 1 108 ? 8.470 1.703 -10.819 1.00 91.12 108 ARG A N 1
ATOM 889 C CA . ARG A 1 108 ? 9.686 0.903 -10.637 1.00 91.12 108 ARG A CA 1
ATOM 890 C C . ARG A 1 108 ? 10.911 1.543 -11.282 1.00 91.12 108 ARG A C 1
ATOM 892 O O . ARG A 1 108 ? 12.036 1.127 -10.997 1.00 91.12 108 ARG A O 1
ATOM 899 N N . TYR A 1 109 ? 10.697 2.511 -12.170 1.00 89.88 109 TYR A N 1
ATOM 900 C CA . TYR A 1 109 ? 11.753 3.267 -12.827 1.00 89.88 109 TYR A CA 1
ATOM 901 C C . TYR A 1 109 ? 12.123 4.501 -12.005 1.00 89.88 109 TYR A C 1
ATOM 903 O O . TYR A 1 109 ? 13.301 4.725 -11.730 1.00 89.88 109 TYR A O 1
ATOM 911 N N . LEU A 1 110 ? 11.115 5.261 -11.567 1.00 92.62 110 LEU A N 1
ATOM 912 C CA . LEU A 1 110 ? 11.280 6.418 -10.686 1.00 92.62 110 LEU A CA 1
ATOM 913 C C . LEU A 1 110 ? 11.510 6.024 -9.224 1.00 92.62 110 LEU A C 1
ATOM 915 O O . LEU A 1 110 ? 11.941 6.865 -8.442 1.00 92.62 110 LEU A O 1
ATOM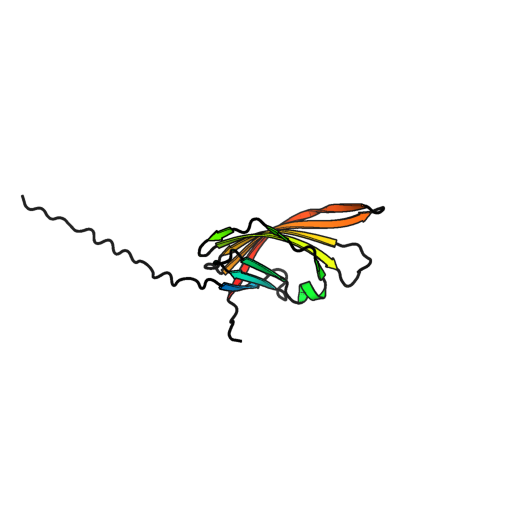 919 N N . LEU A 1 111 ? 11.276 4.754 -8.877 1.00 94.00 111 LEU A N 1
ATOM 920 C CA . LEU A 1 111 ? 11.376 4.216 -7.522 1.00 94.00 111 LEU A CA 1
ATOM 921 C C . LEU A 1 111 ? 10.481 4.985 -6.552 1.00 94.00 111 LEU A C 1
ATOM 923 O O . LEU A 1 111 ? 10.942 5.489 -5.531 1.00 94.00 111 LEU A O 1
ATOM 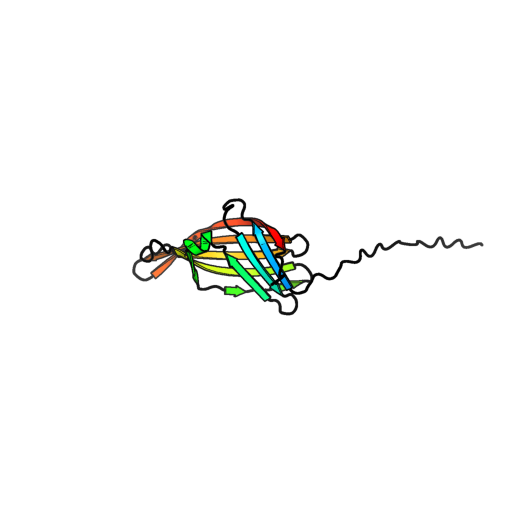927 N N . THR A 1 112 ? 9.195 5.065 -6.870 1.00 95.94 112 THR A N 1
ATOM 928 C CA . THR A 1 112 ? 8.212 5.765 -6.042 1.00 95.94 112 THR A CA 1
ATOM 929 C C . THR A 1 112 ? 7.009 4.890 -5.729 1.00 95.94 112 THR A C 1
ATOM 931 O O . THR A 1 112 ? 6.620 4.032 -6.521 1.00 95.94 112 THR A O 1
ATOM 934 N N . LEU A 1 113 ? 6.412 5.137 -4.564 1.00 96.69 113 LEU A N 1
ATOM 935 C CA . LEU A 1 113 ? 5.088 4.654 -4.187 1.00 96.69 113 LEU A CA 1
ATOM 936 C C . LEU A 1 113 ? 4.198 5.877 -3.963 1.00 96.69 113 LEU A C 1
ATOM 938 O O . LEU A 1 113 ? 4.381 6.611 -2.994 1.00 96.69 113 LEU A O 1
ATOM 942 N N . LYS A 1 114 ? 3.246 6.098 -4.866 1.00 96.94 114 LYS A N 1
ATOM 943 C CA . LYS A 1 114 ? 2.192 7.098 -4.709 1.00 96.94 114 LYS A CA 1
ATOM 944 C C . LYS A 1 114 ? 0.976 6.450 -4.060 1.00 96.94 114 LYS A C 1
ATOM 946 O O . LYS A 1 114 ? 0.577 5.360 -4.460 1.00 96.94 114 LYS A O 1
ATOM 951 N N . ILE A 1 115 ? 0.403 7.123 -3.071 1.00 95.69 115 ILE A N 1
ATOM 952 C CA . ILE A 1 115 ? -0.769 6.675 -2.322 1.00 95.69 115 ILE A CA 1
ATOM 953 C C . ILE A 1 115 ? -1.796 7.799 -2.343 1.00 95.69 115 ILE A C 1
ATOM 955 O O . ILE A 1 115 ? -1.554 8.863 -1.780 1.00 95.69 115 ILE A O 1
ATOM 959 N N . ASP A 1 116 ? -2.952 7.539 -2.943 1.00 96.31 116 ASP A N 1
ATOM 960 C CA . ASP A 1 116 ? -4.167 8.320 -2.739 1.00 96.31 116 ASP A CA 1
ATOM 961 C C . ASP A 1 116 ? -5.032 7.564 -1.714 1.00 96.31 116 ASP A C 1
ATOM 963 O O . ASP A 1 116 ? -5.702 6.576 -2.021 1.00 96.31 116 ASP A O 1
ATOM 967 N N . GLY A 1 117 ? -4.923 7.967 -0.447 1.00 93.25 117 GLY A N 1
ATOM 968 C CA . GLY A 1 117 ? -5.407 7.220 0.707 1.00 93.25 117 GLY A CA 1
ATOM 969 C C . GLY A 1 117 ? -6.670 7.795 1.346 1.00 93.25 117 GLY A C 1
ATOM 970 O O . GLY A 1 117 ? -6.899 9.005 1.374 1.00 93.25 117 GLY A O 1
ATOM 971 N N . LYS A 1 118 ? -7.470 6.914 1.943 1.00 92.94 118 LYS A N 1
ATOM 972 C CA . LYS A 1 118 ? -8.547 7.248 2.874 1.00 92.94 118 LYS A CA 1
ATOM 973 C C . LYS A 1 118 ? -8.387 6.418 4.139 1.00 92.94 118 LYS A C 1
ATOM 975 O O . LYS A 1 118 ? -8.176 5.208 4.079 1.00 92.94 118 LYS A O 1
ATOM 980 N N . ARG A 1 119 ? -8.526 7.077 5.284 1.00 89.56 119 ARG A N 1
ATOM 981 C CA . ARG A 1 119 ? -8.540 6.457 6.606 1.00 89.56 119 ARG A CA 1
ATOM 982 C C . ARG A 1 119 ? -9.909 6.647 7.239 1.00 89.56 119 ARG A C 1
ATOM 984 O O . ARG A 1 119 ? -10.476 7.730 7.159 1.00 89.56 119 ARG A O 1
ATOM 991 N N . SER A 1 120 ? -10.434 5.621 7.887 1.00 88.44 120 SER A N 1
ATOM 992 C CA . SER A 1 120 ? -11.611 5.708 8.752 1.00 88.44 120 SER A CA 1
ATOM 993 C C . SER A 1 120 ? -11.341 5.042 10.092 1.00 88.44 120 SER A C 1
ATOM 995 O O . SER A 1 120 ? -10.450 4.196 10.217 1.00 88.44 120 SER A O 1
ATOM 997 N N . SER A 1 121 ? -12.074 5.471 11.114 1.00 86.56 121 SER A N 1
ATOM 998 C CA . SER A 1 121 ? -12.134 4.765 12.389 1.00 86.56 121 SER A CA 1
ATOM 999 C C . SER A 1 121 ? -13.395 3.918 12.428 1.00 86.56 121 SER A C 1
ATOM 1001 O O . SER A 1 121 ? -14.445 4.315 11.927 1.00 86.56 121 SER A O 1
ATOM 1003 N N . ILE A 1 122 ? -13.296 2.746 13.027 1.00 80.69 122 ILE A N 1
ATOM 1004 C CA . ILE A 1 122 ? -14.416 1.855 13.292 1.00 80.69 122 ILE A CA 1
ATOM 1005 C C . ILE A 1 122 ? -14.529 1.768 14.806 1.00 80.69 122 ILE A C 1
ATOM 1007 O O . ILE A 1 122 ? -13.514 1.603 15.472 1.00 80.69 122 ILE A O 1
ATOM 1011 N N . VAL A 1 123 ? -15.744 1.918 15.325 1.00 77.31 123 VAL A N 1
ATOM 1012 C CA . VAL A 1 123 ? -16.074 1.761 16.748 1.00 77.31 123 VAL A CA 1
ATOM 1013 C C . VAL A 1 123 ? -17.279 0.832 16.838 1.00 77.31 123 VAL A C 1
ATOM 1015 O O . VAL A 1 123 ? -18.179 0.926 15.998 1.00 77.31 123 VAL A O 1
ATOM 1018 N N . GLU A 1 124 ? -17.313 -0.066 17.817 1.00 70.06 124 GLU A N 1
ATOM 1019 C CA . GLU A 1 124 ? -18.486 -0.889 18.088 1.00 70.06 124 GLU A CA 1
ATOM 1020 C C . GLU A 1 124 ? -19.413 -0.121 19.042 1.00 70.06 124 GLU A C 1
ATOM 1022 O O . GLU A 1 124 ? -19.052 0.345 20.117 1.00 70.06 124 GLU A O 1
ATOM 1027 N N . TYR A 1 125 ? -20.654 0.095 18.631 1.00 68.69 125 TYR A N 1
ATOM 1028 C CA . TYR A 1 125 ? -21.626 0.797 19.456 1.00 68.69 125 TYR A CA 1
ATOM 1029 C C . TYR A 1 125 ? -22.917 0.005 19.474 1.00 68.69 125 TYR A C 1
ATOM 1031 O O . TYR A 1 125 ? -23.539 -0.188 18.432 1.00 68.69 125 TYR A O 1
ATOM 1039 N N . GLU A 1 126 ? -23.312 -0.450 20.665 1.00 78.38 126 GLU A N 1
ATOM 1040 C CA . GLU A 1 126 ? -24.521 -1.260 20.872 1.00 78.38 126 GLU A CA 1
ATOM 1041 C C . GLU A 1 126 ? -24.541 -2.560 20.035 1.00 78.38 126 GLU A C 1
ATOM 1043 O O . GLU A 1 126 ? -25.603 -3.050 19.662 1.00 78.38 126 GLU A O 1
ATOM 1048 N N . GLY A 1 127 ? -23.365 -3.142 19.756 1.00 71.50 127 GLY A N 1
ATOM 1049 C CA . GLY A 1 127 ? -23.214 -4.366 18.957 1.00 71.50 127 GLY A CA 1
ATOM 1050 C C . GLY A 1 127 ? -23.199 -4.143 17.439 1.00 71.50 127 GLY A C 1
ATOM 1051 O O . GLY A 1 127 ? -23.168 -5.111 16.680 1.00 71.50 127 GLY A O 1
ATOM 1052 N N . GLU A 1 128 ? -23.215 -2.887 16.981 1.00 75.00 128 GLU A N 1
ATOM 1053 C CA . GLU A 1 128 ? -23.036 -2.521 15.575 1.00 75.00 128 GLU A CA 1
ATOM 1054 C C . GLU A 1 128 ? -21.667 -1.872 15.344 1.00 75.00 128 GLU A C 1
ATOM 1056 O O . GLU A 1 128 ? -21.277 -0.946 16.056 1.00 75.00 128 GLU A O 1
ATOM 1061 N N . LEU A 1 129 ? -20.958 -2.298 14.296 1.00 74.06 129 LEU A N 1
ATOM 1062 C CA . LEU A 1 129 ? -19.743 -1.620 13.843 1.00 74.06 129 LEU A CA 1
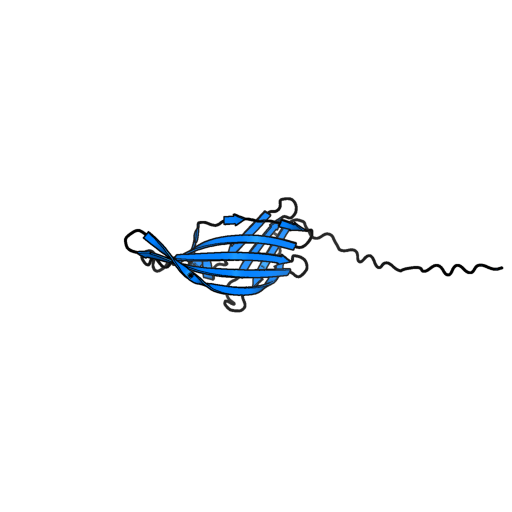ATOM 1063 C C . LEU A 1 129 ? -20.120 -0.338 13.098 1.00 74.06 129 LEU A C 1
ATOM 1065 O O . LEU A 1 129 ? -20.710 -0.381 12.015 1.00 74.06 129 LEU A O 1
ATOM 1069 N N . LYS A 1 130 ? -19.754 0.812 13.664 1.00 81.50 130 LYS A N 1
ATOM 1070 C CA . LYS A 1 130 ? -19.943 2.125 13.047 1.00 81.50 130 LYS A CA 1
ATOM 1071 C C . LYS A 1 130 ? -18.621 2.639 12.505 1.00 81.50 130 LYS A C 1
ATOM 1073 O O . LYS A 1 130 ? -17.712 2.991 13.254 1.00 81.50 130 LYS A O 1
ATOM 1078 N N . GLU A 1 131 ? -18.542 2.721 11.182 1.00 84.69 131 GLU A N 1
ATOM 1079 C CA . GLU A 1 131 ? -17.436 3.382 10.501 1.00 84.69 131 GLU A CA 1
ATOM 1080 C C . GLU A 1 131 ? -17.662 4.898 10.500 1.00 84.69 131 GLU A C 1
ATOM 1082 O O . GLU A 1 131 ? -18.642 5.407 9.953 1.00 84.69 131 GLU A O 1
ATOM 1087 N N . THR A 1 132 ? -16.732 5.627 11.105 1.00 84.00 132 THR A N 1
ATOM 1088 C CA . THR A 1 132 ? -16.640 7.078 10.999 1.00 84.00 132 THR A CA 1
ATOM 1089 C C . THR A 1 132 ? -15.618 7.406 9.913 1.00 84.00 132 THR A C 1
ATOM 1091 O O . THR A 1 132 ? -14.437 7.070 10.062 1.00 84.00 132 THR A O 1
ATOM 1094 N N . PRO A 1 133 ? -16.033 8.054 8.809 1.00 82.19 133 PRO A N 1
ATOM 1095 C CA . PRO A 1 133 ? -15.101 8.517 7.795 1.00 82.19 133 PRO A CA 1
ATOM 1096 C C . PRO A 1 133 ? -14.049 9.416 8.441 1.00 82.19 133 PRO A C 1
ATOM 1098 O O . PRO A 1 133 ? -14.391 10.366 9.142 1.00 82.19 133 PRO A O 1
ATOM 1101 N N . GLY A 1 134 ? -12.781 9.100 8.218 1.00 79.81 134 GLY A N 1
ATOM 1102 C CA . GLY A 1 134 ? -11.671 9.930 8.656 1.00 79.81 134 GLY A CA 1
ATOM 1103 C C . GLY A 1 134 ? -11.129 10.758 7.498 1.00 79.81 134 GLY A C 1
ATOM 1104 O O . GLY A 1 134 ? -11.871 11.235 6.636 1.00 79.81 134 GLY A O 1
ATOM 1105 N N . GLU A 1 135 ? -9.815 10.933 7.497 1.00 85.56 135 GLU A N 1
ATOM 1106 C CA . GLU A 1 135 ? -9.117 11.833 6.590 1.00 85.56 135 GLU A CA 1
ATOM 1107 C C . GLU A 1 135 ? -8.742 11.144 5.275 1.00 85.56 135 GLU A C 1
ATOM 1109 O O . GLU A 1 135 ? -8.341 9.976 5.233 1.00 85.56 135 GLU A O 1
ATOM 1114 N N . THR A 1 136 ? -8.853 11.896 4.183 1.00 91.44 136 THR A N 1
ATOM 1115 C CA . THR A 1 136 ? -8.195 11.568 2.919 1.00 91.44 136 THR A CA 1
ATOM 1116 C C . THR A 1 136 ? -6.811 12.190 2.910 1.00 91.44 136 THR A C 1
ATOM 1118 O O . THR A 1 136 ? -6.658 13.346 3.307 1.00 91.44 136 THR A O 1
ATOM 1121 N N . TYR A 1 137 ? -5.823 11.464 2.411 1.00 89.62 137 TYR A N 1
ATOM 1122 C CA . TYR A 1 137 ? -4.452 11.943 2.316 1.00 89.62 137 TYR A CA 1
ATOM 1123 C C . TYR A 1 137 ? -3.823 11.510 0.999 1.00 89.62 137 TYR A C 1
ATOM 1125 O O . TYR A 1 137 ? -4.256 10.547 0.372 1.00 89.62 137 TYR A O 1
ATOM 1133 N N . GLN A 1 138 ? -2.801 12.244 0.580 1.00 93.44 138 GLN A N 1
ATOM 1134 C CA . GLN A 1 138 ? -2.000 11.905 -0.586 1.00 93.44 138 GLN A CA 1
ATOM 1135 C C . GLN A 1 138 ? -0.542 11.877 -0.166 1.00 93.44 138 GLN A C 1
ATOM 1137 O O . GLN A 1 138 ? -0.092 12.785 0.533 1.00 93.44 138 GLN A O 1
ATOM 1142 N N . ASP A 1 139 ? 0.178 10.848 -0.592 1.00 91.62 139 ASP A N 1
ATOM 1143 C CA . ASP A 1 139 ? 1.597 10.707 -0.302 1.00 91.62 139 ASP A CA 1
ATOM 1144 C C . ASP A 1 139 ? 2.358 10.204 -1.530 1.00 91.62 139 ASP A C 1
ATOM 1146 O O . ASP A 1 139 ? 1.822 9.457 -2.352 1.00 91.62 139 ASP A O 1
ATOM 1150 N N . ILE A 1 140 ? 3.610 10.632 -1.668 1.00 94.06 140 ILE A N 1
ATOM 1151 C CA . ILE A 1 140 ? 4.533 10.144 -2.694 1.00 94.06 140 ILE A CA 1
ATOM 1152 C C . ILE A 1 140 ? 5.838 9.800 -1.994 1.00 94.06 140 ILE A C 1
ATOM 1154 O O . ILE A 1 140 ? 6.696 10.652 -1.764 1.00 94.06 140 ILE A O 1
ATOM 1158 N N . LEU A 1 141 ? 5.992 8.519 -1.696 1.00 93.75 141 LEU A N 1
ATOM 1159 C CA . LEU A 1 141 ? 7.141 7.996 -0.984 1.00 93.75 141 LEU A CA 1
ATOM 1160 C C . LEU A 1 141 ? 8.268 7.698 -1.964 1.00 93.75 141 LEU A C 1
ATOM 1162 O O . LEU A 1 141 ? 8.069 7.037 -2.988 1.00 93.75 141 LEU A O 1
ATOM 1166 N N . GLN A 1 142 ? 9.467 8.162 -1.625 1.00 94.38 142 GLN A N 1
ATOM 1167 C CA . GLN A 1 142 ? 10.681 7.777 -2.333 1.00 94.38 142 GLN A CA 1
ATOM 1168 C C . GLN A 1 142 ? 11.130 6.400 -1.860 1.00 94.38 142 GLN A C 1
ATOM 1170 O O . GLN A 1 142 ? 11.231 6.136 -0.659 1.00 94.38 142 GLN A O 1
ATOM 1175 N N . CYS A 1 143 ? 11.424 5.523 -2.811 1.00 94.00 143 CYS A N 1
ATOM 1176 C CA . CYS A 1 143 ? 11.804 4.150 -2.552 1.00 94.00 143 CYS A CA 1
ATOM 1177 C C . CYS A 1 143 ? 13.242 3.867 -2.980 1.00 94.00 143 CYS A C 1
ATOM 1179 O O . CYS A 1 143 ? 13.828 4.508 -3.852 1.00 94.00 143 CYS A O 1
ATOM 1181 N N . LYS A 1 144 ? 13.823 2.845 -2.361 1.00 92.81 144 LYS A N 1
ATOM 1182 C CA . LYS A 1 144 ?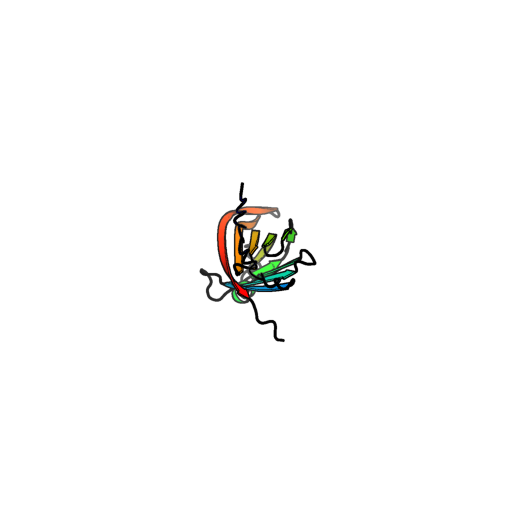 15.126 2.289 -2.726 1.00 92.81 144 LYS A CA 1
ATOM 1183 C C . LYS A 1 144 ? 14.952 0.817 -3.049 1.00 92.81 144 LYS A C 1
ATOM 1185 O O . LYS A 1 144 ? 14.242 0.110 -2.332 1.00 92.81 144 LYS A O 1
ATOM 1190 N N . LYS A 1 145 ? 15.612 0.349 -4.112 1.00 91.81 145 LYS A N 1
ATOM 1191 C CA . LYS A 1 145 ? 15.721 -1.091 -4.368 1.00 91.81 145 LYS A CA 1
ATOM 1192 C C . LYS A 1 145 ? 16.466 -1.739 -3.206 1.00 91.81 145 LYS A C 1
ATOM 1194 O O . LYS A 1 145 ? 17.493 -1.224 -2.768 1.00 91.81 145 LYS A O 1
ATOM 1199 N N . MET A 1 146 ? 15.930 -2.842 -2.708 1.00 89.00 146 MET A N 1
ATOM 1200 C CA . MET A 1 146 ? 16.584 -3.640 -1.682 1.00 89.00 146 MET A CA 1
ATOM 1201 C C . MET A 1 146 ? 17.594 -4.582 -2.334 1.00 89.00 146 MET A C 1
ATOM 1203 O O . MET A 1 146 ? 17.291 -5.205 -3.353 1.00 89.00 146 MET A O 1
ATOM 1207 N N . ASP A 1 147 ? 18.777 -4.701 -1.734 1.00 77.44 147 ASP A N 1
ATOM 1208 C CA . ASP A 1 147 ? 19.729 -5.738 -2.119 1.00 77.44 147 ASP A CA 1
ATOM 1209 C C . ASP A 1 147 ? 19.165 -7.102 -1.717 1.00 77.44 147 ASP A C 1
ATOM 1211 O O . ASP A 1 147 ? 18.946 -7.379 -0.540 1.00 77.44 147 ASP A O 1
ATOM 1215 N N . VAL A 1 148 ? 18.925 -7.955 -2.713 1.00 66.50 148 VAL A N 1
ATOM 1216 C CA . VAL A 1 148 ? 18.384 -9.315 -2.534 1.00 66.50 148 VAL A CA 1
ATOM 1217 C C . VAL A 1 148 ? 19.502 -10.360 -2.424 1.00 66.50 148 VAL A C 1
ATOM 1219 O O . VAL A 1 148 ? 19.254 -11.550 -2.595 1.00 66.50 148 VAL A O 1
ATOM 1222 N N . ASN A 1 149 ? 20.744 -9.926 -2.174 1.00 56.09 149 ASN A N 1
ATOM 1223 C CA . ASN A 1 149 ? 21.869 -10.827 -1.928 1.00 56.09 149 ASN A CA 1
ATOM 1224 C C . ASN A 1 149 ? 21.680 -11.492 -0.556 1.00 56.09 149 ASN A C 1
ATOM 1226 O O . ASN A 1 149 ? 22.156 -10.985 0.461 1.00 56.09 149 ASN A O 1
ATOM 1230 N N . ILE A 1 150 ? 20.922 -12.589 -0.565 1.00 45.09 150 ILE A N 1
ATOM 1231 C CA . ILE A 1 150 ? 20.788 -13.578 0.510 1.00 45.09 150 ILE A CA 1
ATOM 1232 C C . ILE A 1 150 ? 22.060 -14.425 0.563 1.00 45.09 150 ILE A C 1
ATOM 1234 O O . ILE A 1 150 ? 22.522 -14.855 -0.521 1.00 45.09 150 ILE A O 1
#

Radius of gyration: 21.99 Å; chains: 1; bounding box: 46×31×88 Å

Secondary structure (DSSP, 8-state):
-----------------PPPPSEEEEEEE-TT-TT-EEEEEEETTTTEEEEEE-HHHHHHEEEEEEEEEEEEE-SSEEEEEEEEEEEESS-TTS--EEEEEEEEEEETTTTEEEEEEEEEEEEEETTEEEEEEEEEEEEEEEEEEPP---

pLDDT: mean 82.2, std 16.21, range [37.59, 98.0]

Foldseek 3Di:
DDDDPPDPPPPPPPPPPPQDDQWFWKWWADPVCRVWTWIWIGGQVVLDIDIDIDDVCVVFKDKDPWDKDPWDDDSFKTWIKIWIKIDTPVCNVFQFIKIKIWGWMQGNVQQKIKTFMWIWTWHQDPNDTDTDTDDTDIDITHIDTDDPPD

Sequence (150 aa):
MRNIFLAFTVFAIVGCNKSLDPISYLACEQDYQKADKIYVMTDTDKDFVMVQFGNAFMAEWELFDIVYSNVSTSDYLFKFNYEFTAKQKEYPDAEIVYKGYWDAEVDRYLLTLKIDGKRSSIVEYEGELKETPGETYQDILQCKKMDVNI